Protein AF-A0A429I7M4-F1 (afdb_monomer)

Foldseek 3Di:
DVVLLVLLVVLPQDNVLSVPADQQAWVCPHSNQDPVSQVSSQVSLCVPQVFHDDQPPDPTHGNNNVCVRSDPPDDDD

Secondary structure (DSSP, 8-state):
-HHHHHHHHHTT--HHHHHT--TT-BTTTTS---HHHHHHHHHHHHHHH-----TTSSS--BHHHHHHHHS-TT---

pLDDT: mean 90.41, std 11.65, range [42.41, 97.12]

Mean predicted aligned error: 4.03 Å

Solvent-accessible surface area (backbone atoms only — not comparable to full-atom values): 4676 Å² total; per-residue (Å²): 82,71,69,50,55,48,49,44,42,75,73,67,48,59,63,74,64,53,74,73,58,53,53,80,43,28,46,48,88,66,72,54,49,48,76,63,53,50,50,50,45,39,52,50,41,28,73,75,66,70,42,88,65,69,82,76,80,51,96,63,50,27,46,39,61,53,22,61,69,64,47,65,97,82,70,85,128

Sequence (77 aa):
MNDVLRALSDIGLDAALLDEAGPDVRLRAELGLDSVETTDLQLELKKRFGVEIDLWDQEDYTLGQLAERIAPAGSPS

Nearest PDB structures (foldseek):
  6lk3-assembly1_A  TM=9.370E-01  e=2.327E-06  Streptomyces sp. CS40
  6lk3-assembly1_B  TM=8.683E-01  e=2.655E-06  Streptomyces sp. CS40
  3eje-assembly1_A  TM=7.495E-01  e=3.955E-03  Escherichia coli K-12
  3eje-assembly4_G  TM=7.552E-01  e=1.381E-02  Escherichia coli K-12
  3lmo-assembly1_A  TM=6.594E-01  e=4.224E-03  Rhodopseudomonas palustris

Structure (mmCIF, N/CA/C/O backbone):
data_AF-A0A429I7M4-F1
#
_entry.id   AF-A0A429I7M4-F1
#
loop_
_atom_site.group_PDB
_atom_site.id
_atom_site.type_symbol
_atom_site.label_atom_id
_atom_site.label_alt_id
_atom_site.label_comp_id
_atom_site.label_asym_id
_atom_site.label_entity_id
_atom_site.label_seq_id
_atom_site.pdbx_PDB_ins_code
_atom_site.Cartn_x
_atom_site.Cartn_y
_atom_site.Cartn_z
_atom_site.occupancy
_atom_site.B_iso_or_equiv
_atom_site.auth_seq_id
_atom_site.auth_comp_id
_atom_site.auth_asym_id
_atom_site.auth_atom_id
_atom_site.pdbx_PDB_model_num
ATOM 1 N N . MET A 1 1 ? 5.416 -2.362 8.670 1.00 87.12 1 MET A N 1
ATOM 2 C CA . MET A 1 1 ? 5.996 -2.827 7.390 1.00 87.12 1 MET A CA 1
ATOM 3 C C . MET A 1 1 ? 5.465 -4.199 6.997 1.00 87.12 1 MET A C 1
ATOM 5 O O . MET A 1 1 ? 4.787 -4.286 5.988 1.00 87.12 1 MET A O 1
ATOM 9 N N . ASN A 1 2 ? 5.683 -5.244 7.807 1.00 91.88 2 ASN A N 1
ATOM 10 C CA . ASN A 1 2 ? 5.209 -6.607 7.505 1.00 91.88 2 ASN A CA 1
ATOM 11 C C . ASN A 1 2 ? 3.716 -6.695 7.151 1.00 91.88 2 ASN A C 1
ATOM 13 O O . ASN A 1 2 ? 3.341 -7.446 6.258 1.00 91.88 2 ASN A O 1
ATOM 17 N N . ASP A 1 3 ? 2.871 -5.910 7.819 1.00 94.38 3 ASP A N 1
ATOM 18 C CA . ASP A 1 3 ? 1.432 -5.889 7.547 1.00 94.38 3 ASP A CA 1
ATOM 19 C C . ASP A 1 3 ? 1.082 -5.337 6.155 1.00 94.38 3 ASP A C 1
ATOM 21 O O . ASP A 1 3 ? 0.160 -5.841 5.515 1.00 94.38 3 ASP A O 1
ATOM 25 N N . VAL A 1 4 ? 1.852 -4.361 5.659 1.00 95.12 4 VAL A N 1
ATOM 26 C CA . VAL A 1 4 ? 1.713 -3.825 4.295 1.00 95.12 4 VAL A CA 1
ATOM 27 C C . VAL A 1 4 ? 2.141 -4.873 3.275 1.00 95.12 4 VAL A C 1
ATOM 29 O O . VAL A 1 4 ? 1.389 -5.161 2.352 1.00 95.12 4 VAL A O 1
ATOM 32 N N . LEU A 1 5 ? 3.313 -5.489 3.470 1.00 95.50 5 LEU A N 1
ATOM 33 C CA . LEU A 1 5 ? 3.817 -6.540 2.579 1.00 95.50 5 LEU A CA 1
ATOM 34 C C . LEU A 1 5 ? 2.845 -7.722 2.504 1.00 95.50 5 LEU A C 1
ATOM 36 O O . LEU A 1 5 ? 2.579 -8.246 1.427 1.00 95.50 5 LEU A O 1
ATOM 40 N N . ARG A 1 6 ? 2.235 -8.099 3.634 1.00 94.69 6 ARG A N 1
ATOM 41 C CA . ARG A 1 6 ? 1.193 -9.129 3.655 1.00 94.69 6 ARG A CA 1
ATOM 42 C C . ARG A 1 6 ? -0.033 -8.708 2.844 1.00 94.69 6 ARG A C 1
ATOM 44 O O . ARG A 1 6 ? -0.510 -9.501 2.046 1.00 94.69 6 ARG A O 1
ATOM 51 N N . ALA A 1 7 ? -0.526 -7.481 3.019 1.00 95.25 7 ALA A N 1
ATOM 52 C CA . ALA A 1 7 ? -1.657 -6.983 2.235 1.00 95.25 7 ALA A CA 1
ATOM 53 C C . ALA A 1 7 ? -1.362 -6.980 0.724 1.00 95.25 7 ALA A C 1
ATOM 55 O O . ALA A 1 7 ? -2.226 -7.371 -0.051 1.00 95.25 7 ALA A O 1
ATOM 56 N N . LEU A 1 8 ? -0.140 -6.617 0.320 1.00 96.44 8 LEU A N 1
ATOM 57 C CA . LEU A 1 8 ? 0.310 -6.674 -1.076 1.00 96.44 8 LEU A CA 1
ATOM 58 C C . LEU A 1 8 ? 0.363 -8.110 -1.615 1.00 96.44 8 LEU A C 1
ATOM 60 O O . LEU A 1 8 ? -0.116 -8.382 -2.712 1.00 96.44 8 LEU A O 1
ATOM 64 N N . SER A 1 9 ? 0.892 -9.050 -0.833 1.00 95.75 9 SER A N 1
ATOM 65 C CA . SER A 1 9 ? 0.912 -10.465 -1.221 1.00 95.75 9 SER A CA 1
ATOM 66 C C . SER A 1 9 ? -0.504 -11.033 -1.380 1.00 95.75 9 SER A C 1
ATOM 68 O O . SER A 1 9 ? -0.769 -11.786 -2.314 1.00 95.75 9 SER A O 1
ATOM 70 N N . ASP A 1 10 ? -1.439 -10.624 -0.521 1.00 94.75 10 ASP A N 1
ATOM 71 C CA . ASP A 1 10 ? -2.823 -11.104 -0.558 1.00 94.75 10 ASP A CA 1
ATOM 72 C C . ASP A 1 10 ? -3.630 -10.584 -1.757 1.00 94.75 10 ASP A C 1
ATOM 74 O O . ASP A 1 10 ? -4.602 -11.228 -2.152 1.00 94.75 10 ASP A O 1
ATOM 78 N N . ILE A 1 11 ? -3.226 -9.458 -2.354 1.00 95.12 11 ILE A N 1
ATOM 79 C CA . ILE A 1 11 ? -3.796 -8.966 -3.620 1.00 95.12 11 ILE A CA 1
ATOM 80 C C . ILE A 1 11 ? -3.064 -9.517 -4.856 1.00 95.12 11 ILE A C 1
ATOM 82 O O . ILE A 1 11 ? -3.453 -9.209 -5.977 1.00 95.12 11 ILE A O 1
ATOM 86 N N . GLY A 1 12 ? -2.047 -10.367 -4.666 1.00 93.56 12 GLY A N 1
ATOM 87 C CA . GLY A 1 12 ? -1.407 -11.126 -5.742 1.00 93.56 12 GLY A CA 1
ATOM 88 C C . GLY A 1 12 ? -0.008 -10.668 -6.152 1.00 93.56 12 GLY A C 1
ATOM 89 O O . GLY A 1 12 ? 0.513 -11.207 -7.128 1.00 93.56 12 GLY A O 1
ATOM 90 N N . LEU A 1 13 ? 0.625 -9.735 -5.428 1.00 94.50 13 LEU A N 1
ATOM 91 C CA . LEU A 1 13 ? 2.016 -9.374 -5.716 1.00 94.50 13 LEU A CA 1
ATOM 92 C C . LEU A 1 13 ? 2.975 -10.526 -5.392 1.00 94.50 13 LEU A C 1
ATOM 94 O O . LEU A 1 13 ? 2.812 -11.244 -4.400 1.00 94.50 13 LEU A O 1
ATOM 98 N N . ASP A 1 14 ? 4.005 -10.665 -6.228 1.00 93.50 14 ASP A N 1
ATOM 99 C CA . ASP A 1 14 ? 5.032 -11.696 -6.087 1.00 93.50 14 ASP A CA 1
ATOM 100 C C . ASP A 1 14 ? 5.781 -11.549 -4.753 1.00 93.50 14 ASP A C 1
ATOM 102 O O . ASP A 1 14 ? 6.357 -10.503 -4.448 1.00 93.50 14 ASP A O 1
ATOM 106 N N . ALA A 1 15 ? 5.808 -12.622 -3.962 1.00 88.81 15 ALA A N 1
ATOM 107 C CA . ALA A 1 15 ? 6.515 -12.657 -2.688 1.00 88.81 15 ALA A CA 1
ATOM 108 C C . ALA A 1 15 ? 8.024 -12.403 -2.846 1.00 88.81 15 ALA A C 1
ATOM 110 O O . ALA A 1 15 ? 8.611 -11.747 -1.992 1.00 88.81 15 ALA A O 1
ATOM 111 N N . ALA A 1 16 ? 8.642 -12.846 -3.947 1.00 90.19 16 ALA A N 1
ATOM 112 C CA . ALA A 1 16 ? 10.062 -12.605 -4.200 1.00 90.19 16 ALA A CA 1
ATOM 113 C C . ALA A 1 16 ? 10.362 -11.114 -4.426 1.00 90.19 16 ALA A C 1
ATOM 115 O O . ALA A 1 16 ? 11.381 -10.614 -3.959 1.00 90.19 16 ALA A O 1
ATOM 116 N N . LEU A 1 17 ? 9.452 -10.391 -5.091 1.00 91.12 17 LEU A N 1
ATOM 117 C CA . LEU A 1 17 ? 9.547 -8.936 -5.249 1.00 91.12 17 LEU A CA 1
ATOM 118 C C . LEU A 1 17 ? 9.420 -8.225 -3.893 1.00 91.12 17 LEU A C 1
ATOM 120 O O . LEU A 1 17 ? 10.143 -7.270 -3.617 1.00 91.12 17 LEU A O 1
ATOM 124 N N . LEU A 1 18 ? 8.502 -8.692 -3.045 1.00 93.25 18 LEU A N 1
ATOM 125 C CA . LEU A 1 18 ? 8.231 -8.094 -1.737 1.00 93.25 18 LEU A CA 1
ATOM 126 C C . LEU A 1 18 ? 9.342 -8.359 -0.711 1.00 93.25 18 LEU A C 1
ATOM 128 O O . LEU A 1 18 ? 9.584 -7.503 0.138 1.00 93.25 18 LEU A O 1
ATOM 132 N N . ASP A 1 19 ? 10.029 -9.499 -0.796 1.00 91.75 19 ASP A N 1
ATOM 133 C CA . ASP A 1 19 ? 11.140 -9.854 0.098 1.00 91.75 19 ASP A CA 1
ATOM 134 C C . ASP A 1 19 ? 12.352 -8.918 -0.064 1.00 91.75 19 ASP A C 1
ATOM 136 O O . ASP A 1 19 ? 13.087 -8.677 0.896 1.00 91.75 19 ASP A O 1
ATOM 140 N N . GLU A 1 20 ? 12.551 -8.356 -1.260 1.00 91.62 20 GLU A N 1
ATOM 141 C CA . GLU A 1 20 ? 13.618 -7.387 -1.547 1.00 91.62 20 GLU A CA 1
ATOM 142 C C . GLU A 1 20 ? 13.182 -5.925 -1.320 1.00 91.62 20 GLU A C 1
ATOM 144 O O . GLU A 1 20 ? 14.010 -5.009 -1.377 1.00 91.62 20 GLU A O 1
ATOM 149 N N . ALA A 1 21 ? 11.897 -5.677 -1.043 1.00 94.50 21 ALA A N 1
ATOM 150 C CA . ALA A 1 21 ? 11.344 -4.331 -0.975 1.00 94.50 21 ALA A CA 1
ATOM 151 C C . ALA A 1 21 ? 11.670 -3.616 0.352 1.00 94.50 21 ALA A C 1
ATOM 153 O O . ALA A 1 21 ? 11.315 -4.053 1.449 1.00 94.50 21 ALA A O 1
ATOM 154 N N . GLY A 1 22 ? 12.328 -2.458 0.243 1.00 95.50 22 GLY A N 1
ATOM 155 C CA . GLY A 1 22 ? 12.637 -1.572 1.368 1.00 95.50 22 GLY A CA 1
ATOM 156 C C . GLY A 1 22 ? 11.538 -0.540 1.674 1.00 95.50 22 GLY A C 1
ATOM 157 O O . GLY A 1 22 ? 10.597 -0.373 0.902 1.00 95.50 22 GLY A O 1
ATOM 158 N N . PRO A 1 23 ? 11.661 0.220 2.779 1.00 96.81 23 PRO A N 1
ATOM 159 C CA . PRO A 1 23 ? 10.660 1.210 3.188 1.00 96.81 23 PRO A CA 1
ATOM 160 C C . PRO A 1 23 ? 10.471 2.374 2.209 1.00 96.81 23 PRO A C 1
ATOM 162 O O . PRO A 1 23 ? 9.397 2.973 2.192 1.00 96.81 23 PRO A O 1
ATOM 165 N N . ASP A 1 24 ? 11.488 2.687 1.409 1.00 97.00 24 ASP A N 1
ATOM 166 C CA . ASP A 1 24 ? 11.461 3.799 0.455 1.00 97.00 24 ASP A CA 1
ATOM 167 C C . ASP A 1 24 ? 10.859 3.413 -0.903 1.00 97.00 24 ASP A C 1
ATOM 169 O O . ASP A 1 24 ? 10.590 4.294 -1.717 1.00 97.00 24 ASP A O 1
ATOM 1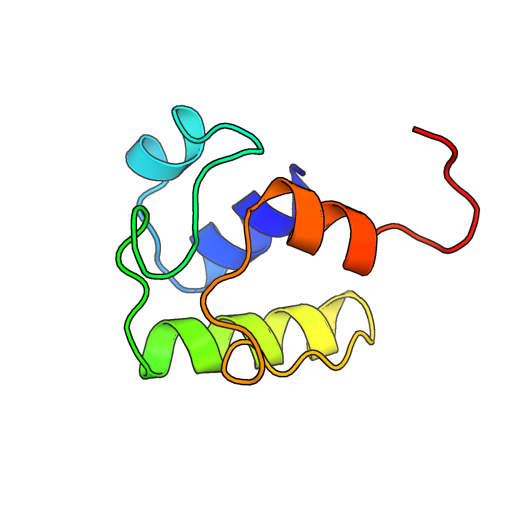73 N N . VAL A 1 25 ? 10.609 2.115 -1.123 1.00 97.06 25 VAL A N 1
ATOM 174 C CA . VAL A 1 25 ? 10.031 1.597 -2.365 1.00 97.06 25 VAL A CA 1
ATOM 175 C C . V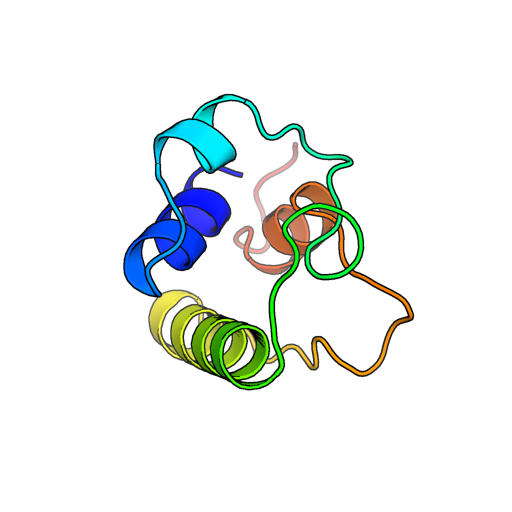AL A 1 25 ? 8.615 2.133 -2.544 1.00 97.06 25 VAL A C 1
ATOM 177 O O . VAL A 1 25 ? 7.782 2.049 -1.634 1.00 97.06 25 VAL A O 1
ATOM 180 N N . ARG A 1 26 ? 8.343 2.668 -3.733 1.00 96.62 26 ARG A N 1
ATOM 181 C CA . ARG A 1 26 ? 7.067 3.268 -4.123 1.00 96.62 26 ARG A CA 1
ATOM 182 C C . ARG A 1 26 ? 6.097 2.265 -4.740 1.00 96.62 26 ARG A C 1
ATOM 184 O O . ARG A 1 26 ? 6.485 1.437 -5.564 1.00 96.62 26 ARG A O 1
ATOM 191 N N . LEU A 1 27 ? 4.816 2.386 -4.391 1.00 96.12 27 LEU A N 1
ATOM 192 C CA . LEU A 1 27 ? 3.766 1.467 -4.837 1.00 96.12 27 LEU A CA 1
ATOM 193 C C . LEU A 1 27 ? 3.613 1.450 -6.366 1.00 96.12 27 LEU A C 1
ATOM 195 O O . LEU A 1 27 ? 3.644 0.387 -6.974 1.00 96.12 27 LEU A O 1
ATOM 199 N N . ARG A 1 28 ? 3.466 2.603 -7.019 1.00 95.25 28 ARG A N 1
ATOM 200 C CA . ARG A 1 28 ? 3.185 2.630 -8.467 1.00 95.25 28 ARG A CA 1
ATOM 201 C C . ARG A 1 28 ? 4.449 2.734 -9.304 1.00 95.25 28 ARG A C 1
ATOM 203 O O . ARG A 1 28 ? 4.577 2.051 -10.313 1.00 95.25 28 ARG A O 1
ATOM 210 N N . ALA A 1 29 ? 5.393 3.574 -8.896 1.00 95.44 29 ALA A N 1
ATOM 211 C CA . ALA A 1 29 ? 6.598 3.844 -9.669 1.00 95.44 29 ALA A CA 1
ATOM 212 C C . ALA A 1 29 ? 7.605 2.684 -9.647 1.00 95.44 29 ALA A C 1
ATOM 214 O O . ALA A 1 29 ? 8.343 2.522 -10.617 1.00 95.44 29 ALA A O 1
ATOM 215 N N . GLU A 1 30 ? 7.651 1.901 -8.564 1.00 96.19 30 GLU A N 1
ATOM 216 C CA . GLU A 1 30 ? 8.667 0.854 -8.380 1.00 96.19 30 GLU A CA 1
ATOM 217 C C . GLU A 1 30 ? 8.060 -0.547 -8.276 1.00 96.19 30 GLU A C 1
ATOM 219 O O . GLU A 1 30 ? 8.519 -1.441 -8.982 1.00 96.19 30 GLU A O 1
ATOM 224 N N . LEU A 1 31 ? 7.003 -0.747 -7.477 1.00 95.44 31 LEU A N 1
ATOM 225 C CA . LEU A 1 31 ? 6.282 -2.032 -7.457 1.00 95.44 31 LEU A CA 1
ATOM 226 C C . LEU A 1 31 ? 5.334 -2.203 -8.648 1.00 95.44 31 LEU A C 1
ATOM 228 O O . LEU A 1 31 ? 4.873 -3.312 -8.898 1.00 95.44 31 LEU A O 1
ATOM 232 N N . GLY A 1 32 ? 5.064 -1.129 -9.393 1.00 94.81 32 GLY A N 1
ATOM 233 C CA . GLY A 1 32 ? 4.280 -1.194 -10.619 1.00 94.81 32 GLY A CA 1
ATOM 234 C C . GLY A 1 32 ? 2.792 -1.442 -10.402 1.00 94.81 32 GLY A C 1
ATOM 235 O O . GLY A 1 32 ? 2.158 -1.906 -11.346 1.00 94.81 32 GLY A O 1
ATOM 236 N N . LEU A 1 33 ? 2.247 -1.141 -9.211 1.00 95.75 33 LEU A N 1
ATOM 237 C CA . LEU A 1 33 ? 0.828 -1.370 -8.928 1.00 95.75 33 LEU A CA 1
ATOM 238 C C . LEU A 1 33 ? -0.042 -0.688 -9.984 1.00 95.75 33 LEU A C 1
ATOM 240 O O . LEU A 1 33 ? 0.010 0.536 -10.169 1.00 95.75 33 LEU A O 1
ATOM 244 N N . ASP A 1 34 ? -0.876 -1.482 -10.641 1.00 95.06 34 ASP A N 1
ATOM 245 C CA . ASP A 1 34 ? -1.862 -0.973 -11.576 1.00 95.06 34 ASP A CA 1
ATOM 246 C C . ASP A 1 34 ? -3.084 -0.399 -10.844 1.00 95.06 34 ASP A C 1
ATOM 248 O O . ASP A 1 34 ? -3.162 -0.339 -9.610 1.00 95.06 34 ASP A O 1
ATOM 252 N N . SER A 1 35 ? -4.068 0.079 -11.608 1.00 94.31 35 SER A N 1
ATOM 253 C CA . SER A 1 35 ? -5.235 0.707 -11.002 1.00 94.31 35 SER A CA 1
ATOM 254 C C . SER A 1 35 ? -6.140 -0.242 -10.218 1.00 94.31 35 SER A C 1
ATOM 256 O O . SER A 1 35 ? -6.802 0.185 -9.266 1.00 94.31 35 SER A O 1
ATOM 258 N N . VAL A 1 36 ? -6.196 -1.504 -10.640 1.00 95.62 36 VAL A N 1
ATOM 259 C CA . VAL A 1 36 ? -6.982 -2.553 -9.989 1.00 95.62 36 VAL A CA 1
ATOM 260 C C . VAL A 1 36 ? -6.284 -2.950 -8.695 1.00 95.62 36 VAL A C 1
ATOM 262 O O . VAL A 1 36 ? -6.895 -2.842 -7.638 1.00 95.62 36 VAL A O 1
ATOM 265 N N . GLU A 1 37 ? -4.988 -3.252 -8.748 1.00 96.62 37 GLU A N 1
ATOM 266 C CA . GLU A 1 37 ? -4.166 -3.610 -7.586 1.00 96.62 37 GLU A CA 1
ATOM 267 C C . GLU A 1 37 ? -4.134 -2.485 -6.546 1.00 96.62 37 GLU A C 1
ATOM 269 O O . GLU A 1 37 ? -4.289 -2.723 -5.349 1.00 96.62 37 GLU A O 1
ATOM 274 N N . THR A 1 38 ? -4.019 -1.229 -6.992 1.00 96.19 38 THR A N 1
ATOM 275 C CA . THR A 1 38 ? -4.105 -0.059 -6.104 1.00 96.19 38 THR A CA 1
ATOM 276 C C . THR A 1 38 ? -5.463 -0.003 -5.402 1.00 96.19 38 THR A C 1
ATOM 278 O O . T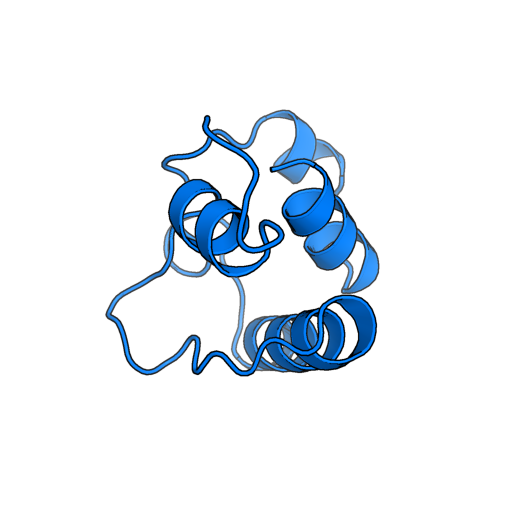HR A 1 38 ? -5.541 0.271 -4.204 1.00 96.19 38 THR A O 1
ATOM 281 N N . THR A 1 39 ? -6.552 -0.288 -6.120 1.00 95.75 39 THR A N 1
ATOM 282 C CA . THR A 1 39 ? -7.900 -0.301 -5.536 1.00 95.75 39 THR A CA 1
ATOM 283 C C . THR A 1 39 ? -8.072 -1.451 -4.547 1.00 95.75 39 THR A C 1
ATOM 285 O O . THR A 1 39 ? -8.590 -1.237 -3.448 1.00 95.75 39 THR A O 1
ATOM 288 N N . ASP A 1 40 ? -7.595 -2.641 -4.899 1.00 97.12 40 ASP A N 1
ATOM 289 C CA . ASP A 1 40 ? -7.659 -3.832 -4.054 1.00 97.12 40 ASP A CA 1
ATOM 290 C C . ASP A 1 40 ? -6.847 -3.649 -2.770 1.00 97.12 40 ASP A C 1
ATOM 292 O O . ASP A 1 40 ? -7.321 -3.999 -1.685 1.00 97.12 40 ASP A O 1
ATOM 296 N N . LEU A 1 41 ? -5.683 -2.994 -2.852 1.00 96.69 41 LEU A N 1
ATOM 297 C CA . LEU A 1 41 ? -4.901 -2.626 -1.676 1.00 96.69 41 LEU A CA 1
ATOM 298 C C . LEU A 1 41 ? -5.705 -1.719 -0.738 1.00 96.69 41 LEU A C 1
ATOM 300 O O . LEU A 1 41 ? -5.804 -2.016 0.450 1.00 96.69 41 LEU A O 1
ATOM 304 N N . GLN A 1 42 ? -6.330 -0.649 -1.245 1.00 95.81 42 GLN A N 1
ATOM 305 C CA . GLN A 1 42 ? -7.158 0.244 -0.413 1.00 95.81 42 GLN A CA 1
ATOM 306 C C . GLN A 1 42 ? -8.276 -0.521 0.304 1.00 95.81 42 GLN A C 1
ATOM 308 O O . GLN A 1 42 ? -8.515 -0.309 1.496 1.00 95.81 42 GLN A O 1
ATOM 313 N N . LEU A 1 43 ? -8.959 -1.419 -0.412 1.00 96.00 43 LEU A N 1
ATOM 314 C CA . LEU A 1 43 ? -10.032 -2.235 0.151 1.00 96.00 43 LEU A CA 1
ATOM 315 C C . LEU A 1 43 ? -9.511 -3.156 1.253 1.00 96.00 43 LEU A C 1
ATOM 317 O O . LEU A 1 43 ? -10.143 -3.262 2.309 1.00 96.00 43 LEU A O 1
ATOM 321 N N . GLU A 1 44 ? -8.355 -3.784 1.047 1.00 95.69 44 GLU A N 1
ATOM 322 C CA . GLU A 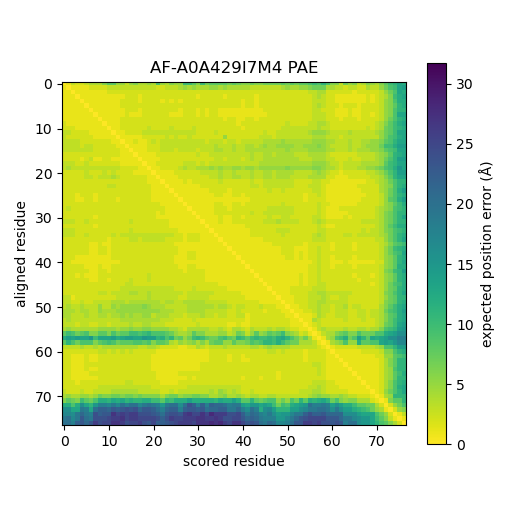1 44 ? -7.803 -4.712 2.025 1.00 95.69 44 GLU A CA 1
ATOM 323 C C . GLU A 1 44 ? -7.250 -3.994 3.262 1.00 95.69 44 GLU A C 1
ATOM 325 O O . GLU A 1 44 ? -7.455 -4.461 4.387 1.00 95.69 44 GLU A O 1
ATOM 330 N N . LEU A 1 45 ? -6.659 -2.807 3.097 1.00 94.62 45 LEU A N 1
ATOM 331 C CA . LEU A 1 45 ? -6.244 -1.969 4.224 1.00 94.62 45 LEU A CA 1
ATOM 332 C C . LEU A 1 45 ? -7.442 -1.484 5.048 1.00 94.62 45 LEU A C 1
ATOM 334 O O . LEU A 1 45 ? -7.423 -1.576 6.280 1.00 94.62 45 LEU A O 1
ATOM 338 N N . LYS A 1 46 ? -8.520 -1.048 4.385 1.00 94.62 46 LYS A N 1
ATOM 339 C CA . LYS A 1 46 ? -9.774 -0.672 5.049 1.00 94.62 46 LYS A CA 1
ATOM 340 C C . LYS A 1 46 ? -10.371 -1.846 5.816 1.00 94.62 46 LYS A C 1
ATOM 342 O O . LYS A 1 46 ? -10.763 -1.695 6.970 1.00 94.62 46 LYS A O 1
ATOM 347 N N . LYS A 1 47 ? -10.421 -3.027 5.199 1.00 94.06 47 LYS A N 1
ATOM 348 C CA . LYS A 1 47 ? -10.993 -4.238 5.801 1.00 94.06 47 LYS A CA 1
ATOM 349 C C . LYS A 1 47 ? -10.200 -4.733 7.012 1.00 94.06 47 LYS A C 1
ATOM 351 O O . LYS A 1 47 ? -10.811 -5.193 7.973 1.00 94.06 47 LYS A O 1
ATOM 356 N N . ARG A 1 48 ? -8.866 -4.658 6.979 1.00 92.94 48 ARG A N 1
ATOM 357 C CA . ARG A 1 48 ? -7.994 -5.1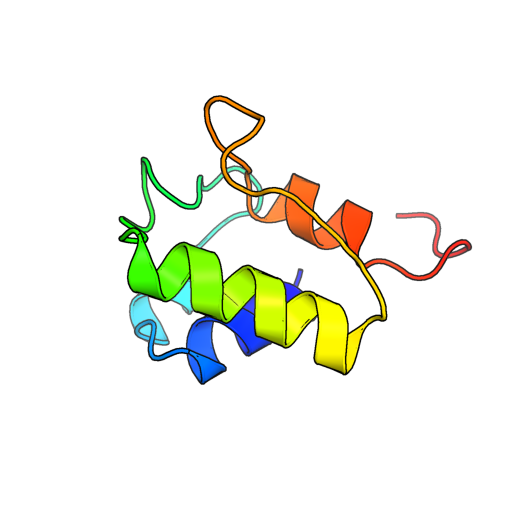86 8.047 1.00 92.94 48 ARG A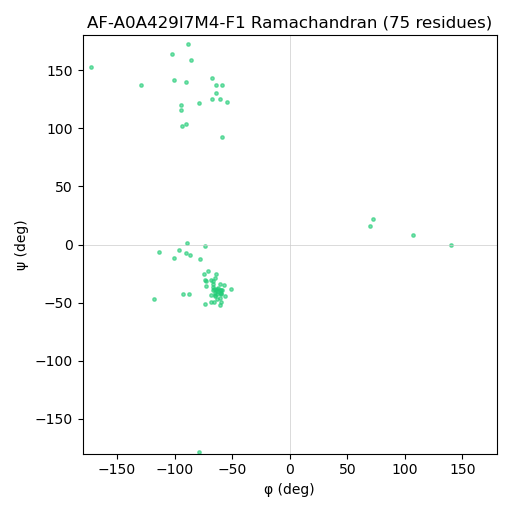 CA 1
ATOM 358 C C . ARG A 1 48 ? -7.735 -4.203 9.173 1.00 92.94 48 ARG A C 1
ATOM 360 O O . ARG A 1 48 ? -7.743 -4.598 10.334 1.00 92.94 48 ARG A O 1
ATOM 367 N N . PHE A 1 49 ? -7.479 -2.948 8.823 1.00 92.38 49 PHE A N 1
ATOM 368 C CA . PHE A 1 49 ? -6.981 -1.942 9.760 1.00 92.38 49 PHE A CA 1
ATOM 369 C C . PHE A 1 49 ? -8.000 -0.830 10.021 1.00 92.38 49 PHE A C 1
ATOM 371 O O . PHE A 1 49 ? -7.774 0.009 10.886 1.00 92.38 49 PHE A O 1
ATOM 378 N N . GLY A 1 50 ? -9.127 -0.808 9.297 1.00 93.12 50 GLY A N 1
ATOM 379 C CA . GLY A 1 50 ? -10.115 0.271 9.391 1.00 93.12 50 GLY A CA 1
ATOM 380 C C . GLY A 1 50 ? -9.622 1.595 8.802 1.00 93.12 50 GLY A C 1
ATOM 381 O O . GLY A 1 50 ? -10.194 2.642 9.091 1.00 93.12 50 GLY A O 1
ATOM 382 N N . VAL A 1 51 ? -8.550 1.555 8.007 1.00 90.12 51 VAL A N 1
ATOM 383 C CA . VAL A 1 51 ? -7.879 2.734 7.463 1.00 90.12 51 VAL A CA 1
ATOM 384 C C . VAL A 1 51 ? -8.423 3.043 6.071 1.00 90.12 51 VAL A C 1
ATOM 386 O O . VAL A 1 51 ? -8.319 2.224 5.162 1.00 90.12 51 VAL A O 1
ATOM 389 N N . GLU A 1 52 ? -8.992 4.235 5.902 1.00 90.94 52 GLU A N 1
ATOM 390 C CA . GLU A 1 52 ? -9.357 4.775 4.591 1.00 90.94 52 GLU A CA 1
ATOM 391 C C . GLU A 1 52 ? -8.222 5.667 4.079 1.00 90.94 52 GLU A C 1
ATOM 393 O O . GLU A 1 52 ? -7.899 6.691 4.682 1.00 90.94 52 GLU A O 1
ATOM 398 N N . ILE A 1 53 ? -7.597 5.253 2.979 1.00 89.88 53 ILE A N 1
ATOM 399 C CA . ILE A 1 53 ? -6.550 5.998 2.274 1.00 89.88 53 ILE A CA 1
ATOM 400 C C . ILE A 1 53 ? -6.948 6.062 0.806 1.00 89.88 53 ILE A C 1
ATOM 402 O O . ILE A 1 53 ? -7.379 5.054 0.247 1.00 89.88 53 ILE A O 1
ATOM 406 N N . ASP A 1 54 ? -6.770 7.234 0.205 1.00 91.88 54 ASP A N 1
ATOM 407 C CA . ASP A 1 54 ? -6.800 7.407 -1.240 1.00 91.88 54 ASP A CA 1
ATOM 408 C C . ASP A 1 54 ? -5.366 7.299 -1.778 1.00 91.88 54 ASP A C 1
ATOM 410 O O . ASP A 1 54 ? -4.570 8.220 -1.652 1.00 91.88 54 ASP A O 1
ATOM 414 N N . LEU A 1 55 ? -5.010 6.155 -2.358 1.00 92.44 55 LEU A N 1
ATOM 415 C CA . LEU A 1 55 ? -3.689 5.917 -2.946 1.00 92.44 55 LEU A CA 1
ATOM 416 C C . LEU A 1 55 ? -3.486 6.662 -4.279 1.00 92.44 55 LEU A C 1
ATOM 418 O O . LEU A 1 55 ? -2.403 6.589 -4.864 1.00 92.44 55 LEU A O 1
ATOM 422 N N . TRP A 1 56 ? -4.500 7.395 -4.752 1.00 88.00 56 TRP A N 1
ATOM 423 C CA . TRP A 1 56 ? -4.420 8.272 -5.918 1.00 88.00 56 TRP A CA 1
ATOM 424 C C . TRP A 1 56 ? -4.258 9.752 -5.570 1.00 88.00 56 TRP A C 1
ATOM 426 O O . TRP A 1 56 ? -3.967 10.531 -6.479 1.00 88.00 56 TRP A O 1
ATOM 436 N N . ASP A 1 57 ? -4.430 10.150 -4.303 1.00 84.19 57 ASP A N 1
ATOM 437 C CA . ASP A 1 57 ? -4.405 11.564 -3.899 1.00 84.19 57 ASP A CA 1
ATOM 438 C C . ASP A 1 57 ? -2.991 12.177 -3.880 1.00 84.19 57 ASP A C 1
ATOM 440 O O . ASP A 1 57 ? -2.831 13.385 -4.070 1.00 84.19 57 ASP A O 1
ATOM 444 N N . GLN A 1 58 ? -1.964 11.344 -3.695 1.00 76.38 58 GLN A N 1
ATOM 445 C CA . GLN A 1 58 ? -0.550 11.699 -3.776 1.00 76.38 58 GLN A CA 1
ATOM 446 C C . GLN A 1 58 ? 0.066 11.235 -5.100 1.00 76.38 58 GLN A C 1
ATOM 448 O O . GLN A 1 58 ? -0.462 10.359 -5.788 1.00 76.38 58 GLN A O 1
ATOM 453 N N . GLU A 1 59 ? 1.246 11.777 -5.429 1.00 83.06 59 GLU A N 1
ATOM 454 C CA . GLU A 1 59 ? 2.054 11.307 -6.566 1.00 83.06 59 GLU A CA 1
ATOM 455 C C . GLU A 1 59 ? 2.467 9.838 -6.435 1.00 83.06 59 GLU A C 1
ATOM 457 O O . GLU A 1 59 ? 2.449 9.120 -7.429 1.00 83.06 59 GLU A O 1
ATOM 462 N N . ASP A 1 60 ? 2.814 9.363 -5.237 1.00 93.06 60 ASP A N 1
ATOM 463 C CA . ASP A 1 60 ? 2.998 7.943 -4.921 1.00 93.06 60 ASP A CA 1
ATOM 464 C C . ASP A 1 60 ? 3.214 7.750 -3.418 1.00 93.06 60 ASP A C 1
ATOM 466 O O . ASP A 1 60 ? 3.753 8.636 -2.752 1.00 93.06 60 ASP A O 1
ATOM 470 N N . TYR A 1 61 ? 2.848 6.580 -2.903 1.00 95.12 61 TYR A N 1
ATOM 471 C CA . TYR A 1 61 ? 3.131 6.195 -1.521 1.00 95.12 61 TYR A CA 1
ATOM 472 C C . TYR A 1 61 ? 4.338 5.269 -1.469 1.00 95.12 61 TYR A C 1
ATOM 474 O O . TYR A 1 61 ? 4.478 4.381 -2.309 1.00 95.12 61 TYR A O 1
ATOM 482 N N . THR A 1 62 ? 5.184 5.432 -0.454 1.00 96.31 62 THR A N 1
ATOM 483 C CA . THR A 1 62 ? 6.178 4.410 -0.118 1.00 96.31 62 THR A CA 1
ATOM 484 C C . THR A 1 62 ? 5.589 3.352 0.809 1.00 96.31 62 THR A C 1
ATOM 486 O O . THR A 1 62 ? 4.625 3.600 1.545 1.00 96.31 62 THR A O 1
ATOM 489 N N . LEU A 1 63 ? 6.205 2.170 0.835 1.00 96.38 63 LEU A N 1
ATOM 490 C CA . LEU A 1 63 ? 5.855 1.119 1.793 1.00 96.38 63 LEU A CA 1
ATOM 491 C C . LEU A 1 63 ? 5.975 1.592 3.249 1.00 96.38 63 LEU A C 1
ATOM 493 O O . LEU A 1 63 ? 5.168 1.204 4.097 1.00 96.38 63 LEU A O 1
ATOM 497 N N . GLY A 1 64 ? 6.954 2.451 3.545 1.00 95.81 64 GLY A N 1
ATOM 498 C CA . GLY A 1 64 ? 7.165 3.044 4.866 1.00 95.81 64 GLY A CA 1
ATOM 499 C C . GLY A 1 64 ? 6.021 3.964 5.270 1.00 95.81 64 GLY A C 1
ATOM 500 O O . GLY A 1 64 ? 5.432 3.778 6.334 1.00 95.81 64 GLY A O 1
ATOM 501 N N . GLN A 1 65 ? 5.637 4.885 4.385 1.00 94.69 65 GLN A N 1
ATOM 502 C CA . GLN A 1 65 ? 4.504 5.783 4.616 1.00 94.69 65 GLN A CA 1
ATOM 503 C C . GLN A 1 65 ? 3.209 4.999 4.828 1.00 94.69 65 GLN A C 1
ATOM 505 O O . GLN A 1 65 ? 2.425 5.308 5.726 1.00 94.69 65 GLN A O 1
ATOM 510 N N . LEU A 1 66 ? 2.987 3.955 4.027 1.00 94.50 66 LEU A N 1
ATOM 511 C CA . LEU A 1 66 ? 1.804 3.119 4.173 1.00 94.50 66 LEU A CA 1
ATOM 512 C C . LEU A 1 66 ? 1.820 2.345 5.498 1.00 94.50 66 LEU A C 1
ATOM 514 O O . LEU A 1 66 ? 0.794 2.248 6.169 1.00 94.50 66 LEU A O 1
ATOM 518 N N . ALA A 1 67 ? 2.989 1.853 5.915 1.00 95.19 67 ALA A N 1
ATOM 519 C CA . ALA A 1 67 ? 3.163 1.164 7.188 1.00 95.19 67 ALA A CA 1
ATOM 520 C C . ALA A 1 67 ? 2.877 2.070 8.391 1.00 95.19 67 ALA A C 1
ATOM 522 O O . ALA A 1 67 ? 2.256 1.615 9.348 1.00 95.19 67 ALA A O 1
ATOM 523 N N . GLU A 1 68 ? 3.297 3.333 8.340 1.00 93.38 68 GLU A N 1
ATOM 524 C CA . GLU A 1 68 ? 2.990 4.326 9.373 1.00 93.38 68 GLU A CA 1
ATOM 525 C C . GLU A 1 68 ? 1.490 4.609 9.457 1.00 93.38 68 GLU A C 1
ATOM 527 O O . GLU A 1 68 ? 0.943 4.726 10.551 1.00 93.38 68 GLU A O 1
ATOM 532 N N . ARG A 1 69 ? 0.798 4.672 8.313 1.00 90.69 69 ARG A N 1
ATOM 533 C CA . ARG A 1 69 ? -0.649 4.931 8.280 1.00 90.69 69 ARG A CA 1
ATOM 534 C C . ARG A 1 69 ?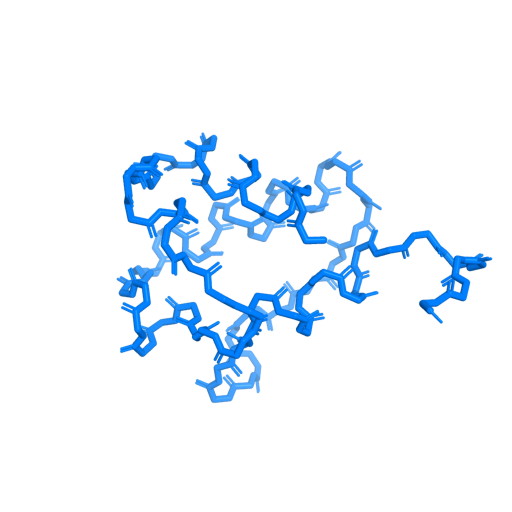 -1.484 3.807 8.885 1.00 90.69 69 ARG A C 1
ATOM 536 O O . ARG A 1 69 ? -2.556 4.088 9.413 1.00 90.69 69 ARG A O 1
ATOM 543 N N . ILE A 1 70 ? -1.024 2.560 8.784 1.00 91.81 70 ILE A N 1
ATOM 544 C CA . ILE A 1 70 ? -1.732 1.397 9.341 1.00 91.81 70 ILE A CA 1
ATOM 545 C C . ILE A 1 70 ? -1.227 0.987 10.724 1.00 91.81 70 ILE A C 1
ATOM 547 O O . ILE A 1 70 ? -1.791 0.07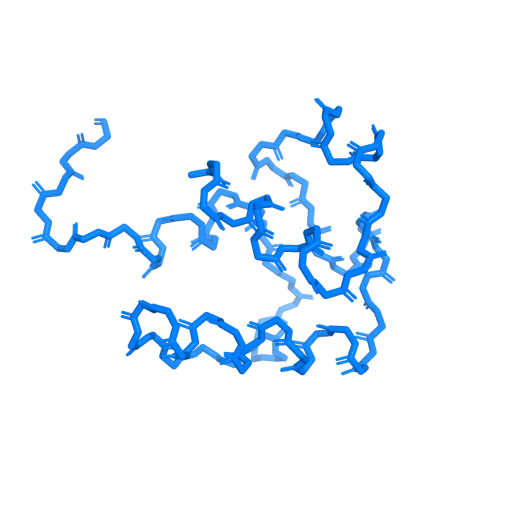7 11.334 1.00 91.81 70 ILE A O 1
ATOM 551 N N . ALA A 1 71 ? -0.175 1.636 11.228 1.00 87.62 71 ALA A N 1
ATOM 552 C CA . ALA A 1 71 ? 0.302 1.401 12.577 1.00 87.62 71 ALA A CA 1
ATOM 553 C C . ALA A 1 71 ? -0.784 1.820 13.587 1.00 87.62 71 ALA A C 1
ATOM 555 O O . ALA A 1 71 ? -1.412 2.871 13.428 1.00 87.62 71 ALA A O 1
ATOM 556 N N . PRO A 1 72 ? -1.024 1.027 14.645 1.00 75.88 72 PRO A N 1
ATOM 557 C CA . PRO A 1 72 ? -1.956 1.424 15.687 1.00 75.88 72 PRO A CA 1
ATOM 558 C C . PRO A 1 72 ? -1.492 2.742 16.316 1.00 75.88 72 PRO A C 1
ATOM 560 O O . PRO A 1 72 ? -0.305 2.927 16.596 1.00 75.88 72 PRO A O 1
ATOM 563 N N . ALA A 1 73 ? -2.439 3.652 16.557 1.00 60.84 73 ALA A N 1
ATOM 564 C CA . ALA A 1 73 ? -2.189 4.926 17.222 1.00 60.84 73 ALA A CA 1
ATOM 565 C C . ALA A 1 73 ? -1.612 4.674 18.629 1.00 60.84 73 ALA A C 1
ATOM 567 O O . ALA A 1 73 ? -2.356 4.452 19.583 1.00 60.84 73 ALA A O 1
ATOM 568 N N . GLY A 1 74 ? -0.282 4.646 18.750 1.00 50.84 74 GLY A N 1
ATOM 569 C CA . GLY A 1 74 ? 0.409 4.366 20.011 1.00 50.84 74 GLY A CA 1
ATOM 570 C C . GLY A 1 74 ? 1.659 3.489 19.932 1.00 50.84 74 GLY A C 1
ATOM 571 O O . GLY A 1 74 ? 2.266 3.268 20.976 1.00 50.84 74 GLY A O 1
ATOM 572 N N . SER A 1 75 ? 2.079 3.004 18.761 1.00 42.41 75 SER A N 1
ATOM 573 C CA . SER A 1 75 ? 3.392 2.359 18.616 1.00 42.41 75 SER A CA 1
ATOM 574 C C . SER A 1 75 ? 4.456 3.398 18.240 1.00 42.41 75 SER A C 1
ATOM 576 O O . SER A 1 75 ? 4.467 3.836 17.092 1.00 42.41 75 SER A O 1
ATOM 578 N N . PRO A 1 76 ? 5.331 3.836 19.170 1.00 42.91 76 PRO A N 1
ATOM 579 C CA . PRO A 1 76 ? 6.515 4.595 18.795 1.00 42.91 76 PRO A CA 1
ATOM 580 C C . PRO A 1 76 ? 7.456 3.667 18.018 1.00 42.91 76 PRO A C 1
ATOM 582 O O . PRO A 1 76 ? 7.781 2.578 18.498 1.00 42.91 76 PRO A O 1
ATOM 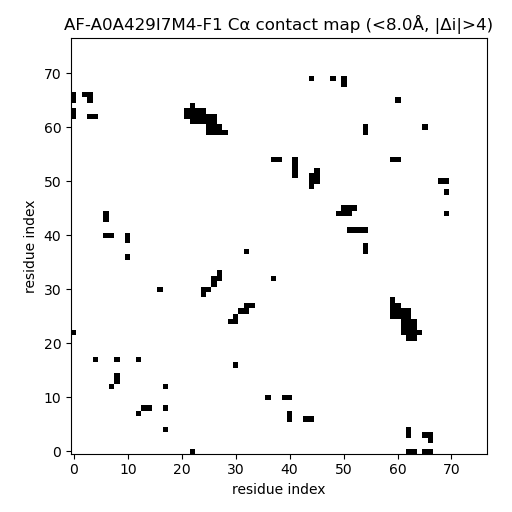585 N N . SER A 1 77 ? 7.824 4.092 16.810 1.00 49.72 77 SER A N 1
ATOM 586 C CA . SER A 1 77 ? 8.916 3.522 16.015 1.00 49.72 77 SER A CA 1
ATOM 587 C C . SER A 1 77 ? 10.262 3.692 16.714 1.00 49.72 77 SER A C 1
ATOM 589 O O . SER A 1 77 ? 10.455 4.746 17.365 1.00 49.72 77 SER A O 1
#

Radius of gyration: 11.5 Å; Cα contacts (8 Å, |Δi|>4): 74; chains: 1; bounding box: 25×24×32 Å